Protein AF-Q6D329-F1 (afdb_monomer_lite)

Secondary structure (DSSP, 8-state):
------------EEEEEEEESS---HHHHHHHHHHHHHHHHHH---HHHHHT-HHHHHHHHHHHHHHHHHHH-PPTTSEEEEEEEE-

Radius of gyration: 16.75 Å; chains: 1; bounding box: 58×25×35 Å

pLDDT: mean 88.4, std 15.45, range [42.53, 98.38]

Structure (mmCIF, N/CA/C/O backbone):
data_AF-Q6D329-F1
#
_entry.id   AF-Q6D329-F1
#
loop_
_atom_site.group_PDB
_atom_site.id
_atom_site.type_symbol
_atom_site.label_atom_id
_atom_site.label_alt_id
_atom_site.label_comp_id
_atom_site.label_asym_id
_atom_site.label_entity_id
_atom_site.label_seq_id
_atom_site.pdbx_PDB_ins_code
_atom_site.Cartn_x
_atom_site.Cartn_y
_atom_site.Cartn_z
_atom_site.occupancy
_atom_site.B_iso_or_equiv
_atom_site.auth_seq_id
_atom_site.auth_comp_id
_atom_site.auth_asym_id
_atom_site.auth_atom_id
_atom_site.pdbx_PDB_model_num
ATOM 1 N N . MET A 1 1 ? 46.941 15.489 -19.930 1.00 42.53 1 MET A N 1
ATOM 2 C CA . MET A 1 1 ? 45.527 15.906 -19.817 1.00 42.53 1 MET A CA 1
ATOM 3 C C . MET A 1 1 ? 44.892 15.022 -18.767 1.00 42.53 1 MET A C 1
ATOM 5 O O . MET A 1 1 ? 44.858 13.816 -18.959 1.00 42.53 1 MET A O 1
ATOM 9 N N . VAL A 1 2 ? 44.514 15.595 -17.627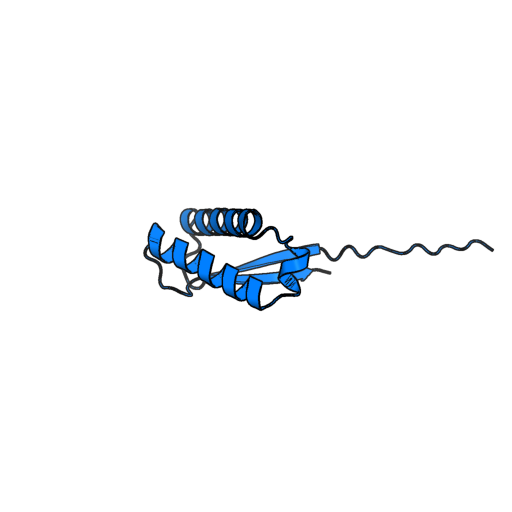 1.00 45.31 2 VAL A N 1
ATOM 10 C CA . VAL A 1 2 ? 43.789 14.873 -16.578 1.00 45.31 2 VAL A CA 1
ATOM 11 C C . VAL A 1 2 ? 42.314 14.951 -16.955 1.00 45.31 2 VAL A C 1
ATOM 13 O O . VAL A 1 2 ? 41.741 16.036 -16.957 1.00 45.31 2 VAL A O 1
ATOM 16 N N . ASN A 1 3 ? 41.733 13.825 -17.363 1.00 48.28 3 ASN A N 1
ATOM 17 C CA . ASN A 1 3 ? 40.324 13.751 -17.725 1.00 48.28 3 ASN A CA 1
ATOM 18 C C . ASN A 1 3 ? 39.519 13.436 -16.459 1.00 48.28 3 ASN A C 1
ATOM 20 O O . ASN A 1 3 ? 39.144 12.291 -16.219 1.00 48.28 3 ASN A O 1
ATOM 24 N N . ASN A 1 4 ? 39.312 14.455 -15.624 1.00 54.06 4 ASN A N 1
ATOM 25 C CA . ASN A 1 4 ? 38.417 14.376 -14.472 1.00 54.06 4 ASN A CA 1
ATOM 26 C C . ASN A 1 4 ? 36.972 14.493 -14.961 1.00 54.06 4 ASN A C 1
ATOM 28 O O . ASN A 1 4 ? 36.316 15.512 -14.767 1.00 54.06 4 ASN A O 1
ATOM 32 N N . ASN A 1 5 ? 36.478 13.440 -15.606 1.00 55.34 5 ASN A N 1
ATOM 33 C CA . ASN A 1 5 ? 35.044 13.225 -15.688 1.00 55.34 5 ASN A CA 1
ATOM 34 C C . ASN A 1 5 ? 34.645 12.522 -14.391 1.00 55.34 5 ASN A C 1
ATOM 36 O O . ASN A 1 5 ? 34.399 11.318 -14.377 1.00 55.34 5 ASN A O 1
ATOM 40 N N . GLU A 1 6 ? 34.626 13.273 -13.288 1.00 54.50 6 GLU A N 1
ATOM 41 C CA . GLU A 1 6 ? 33.797 12.902 -12.147 1.00 54.50 6 GLU A CA 1
ATOM 42 C C . GLU A 1 6 ? 32.353 12.988 -12.636 1.00 54.50 6 GLU A C 1
ATOM 44 O O . GLU A 1 6 ? 31.697 14.028 -12.580 1.00 54.50 6 GLU A O 1
ATOM 49 N N . GLN A 1 7 ? 31.877 11.886 -13.208 1.00 51.91 7 GLN A N 1
ATOM 50 C CA . GLN A 1 7 ? 30.463 11.661 -13.407 1.00 51.91 7 GLN A CA 1
ATOM 51 C C . GLN A 1 7 ? 29.891 11.486 -12.001 1.00 51.91 7 GLN A C 1
ATOM 53 O O . GLN A 1 7 ? 29.838 10.385 -11.460 1.00 51.91 7 GLN A O 1
ATOM 58 N N . SER A 1 8 ? 29.568 12.616 -11.371 1.00 50.75 8 SER A N 1
ATOM 59 C CA . SER A 1 8 ? 28.719 12.667 -10.193 1.00 50.75 8 SER A CA 1
ATOM 60 C C . SER A 1 8 ? 27.442 11.918 -10.558 1.00 50.75 8 SER A C 1
ATOM 62 O O . SER A 1 8 ? 26.587 12.432 -11.281 1.00 50.75 8 SER A O 1
ATOM 64 N N . SER A 1 9 ? 27.352 10.656 -10.142 1.00 48.22 9 SER A N 1
ATOM 65 C CA . SER A 1 9 ? 26.078 9.966 -10.047 1.00 48.22 9 SER A CA 1
ATOM 66 C C . SER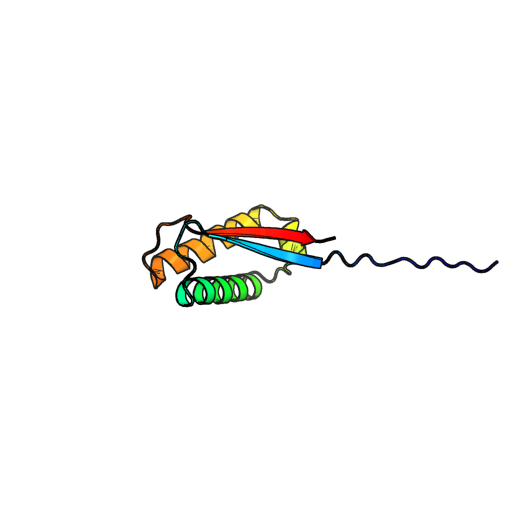 A 1 9 ? 25.298 10.736 -8.994 1.00 48.22 9 SER A C 1
ATOM 68 O O . SER A 1 9 ? 25.435 10.474 -7.801 1.00 48.22 9 SER A O 1
ATOM 70 N N . MET A 1 10 ? 24.533 11.737 -9.426 1.00 50.50 10 MET A N 1
ATOM 71 C CA . MET A 1 10 ? 23.434 12.263 -8.633 1.00 50.50 10 MET A CA 1
ATOM 72 C C . MET A 1 10 ? 22.449 11.110 -8.492 1.00 50.50 10 MET A C 1
ATOM 74 O O . MET A 1 10 ? 21.566 10.916 -9.324 1.00 50.50 10 MET A O 1
ATOM 78 N N . THR A 1 11 ? 22.671 10.268 -7.490 1.00 58.69 11 THR A N 1
ATOM 79 C CA . THR A 1 11 ? 21.723 9.233 -7.118 1.00 58.69 11 THR A CA 1
ATOM 80 C C . THR A 1 11 ? 20.548 9.976 -6.501 1.00 58.69 11 THR A C 1
ATOM 82 O O . THR A 1 11 ? 20.547 10.238 -5.300 1.00 58.69 11 THR A O 1
ATOM 85 N N . ASN A 1 12 ? 19.608 10.420 -7.343 1.00 67.06 12 ASN A N 1
ATOM 86 C CA . ASN A 1 12 ? 18.395 11.094 -6.895 1.00 67.06 12 ASN A CA 1
ATOM 87 C C . ASN A 1 12 ? 17.763 10.220 -5.814 1.00 67.06 12 ASN A C 1
ATOM 89 O O . ASN A 1 12 ? 17.464 9.047 -6.050 1.00 67.06 12 ASN A O 1
ATOM 93 N N . LYS A 1 13 ? 17.608 10.762 -4.608 1.00 81.25 13 LYS A N 1
ATOM 94 C CA . LYS A 1 13 ? 17.103 9.978 -3.487 1.00 81.25 13 LYS A CA 1
ATOM 95 C C . LYS A 1 13 ? 15.602 9.830 -3.665 1.00 81.25 13 LYS A C 1
ATOM 97 O O . LYS A 1 13 ? 14.873 10.808 -3.541 1.00 81.25 13 LYS A O 1
ATOM 102 N N . ILE A 1 14 ? 15.116 8.626 -3.932 1.00 86.56 14 ILE A N 1
ATOM 103 C CA . ILE A 1 14 ? 13.674 8.404 -4.024 1.00 86.56 14 ILE A CA 1
ATOM 104 C C . ILE A 1 14 ? 13.066 8.439 -2.623 1.00 86.56 14 ILE A C 1
ATOM 106 O O . ILE A 1 14 ? 13.634 7.923 -1.660 1.00 86.56 14 ILE A O 1
ATOM 110 N N . SER A 1 15 ? 11.932 9.119 -2.495 1.00 90.19 15 SER A N 1
ATOM 111 C CA . SER A 1 15 ? 11.185 9.229 -1.245 1.00 90.19 15 SER A CA 1
ATOM 112 C C . SER A 1 15 ? 9.722 8.873 -1.484 1.00 90.19 15 SER A C 1
ATOM 114 O O . SER A 1 15 ? 9.109 9.362 -2.433 1.00 90.19 15 SER A O 1
ATOM 116 N N . VAL A 1 16 ? 9.157 8.053 -0.598 1.00 91.56 16 VAL A N 1
ATOM 117 C CA . VAL A 1 16 ? 7.711 7.816 -0.533 1.00 91.56 16 VAL A CA 1
ATOM 118 C C . VAL A 1 16 ? 7.106 8.854 0.405 1.00 91.56 16 VAL A C 1
ATOM 120 O O . VAL A 1 16 ? 7.507 8.975 1.563 1.00 91.56 16 VAL A O 1
ATOM 123 N N . VAL A 1 17 ? 6.156 9.626 -0.105 1.00 93.38 17 VAL A N 1
ATOM 124 C CA . VAL A 1 17 ? 5.440 10.666 0.629 1.00 93.38 17 VAL A CA 1
ATOM 125 C C . VAL A 1 17 ? 4.001 10.224 0.816 1.00 93.38 17 VAL A C 1
ATOM 127 O O . VAL A 1 17 ? 3.293 9.940 -0.147 1.00 93.38 17 VAL A O 1
ATOM 130 N N . VAL A 1 18 ? 3.563 10.218 2.070 1.00 95.81 18 VAL A N 1
ATOM 131 C CA . VAL A 1 18 ? 2.208 9.837 2.459 1.00 95.81 18 VAL A CA 1
ATOM 132 C C . VAL A 1 18 ? 1.482 11.079 2.958 1.00 95.81 18 VAL A C 1
ATOM 134 O O . VAL A 1 18 ? 1.871 11.679 3.959 1.00 95.81 18 VAL A O 1
ATOM 137 N N . SER A 1 19 ? 0.430 11.474 2.251 1.00 96.31 19 SER A N 1
ATOM 138 C CA . SER A 1 19 ? -0.497 12.524 2.671 1.00 96.31 19 SER A CA 1
ATOM 139 C C . SER A 1 19 ? -1.725 11.872 3.293 1.00 96.31 19 SER A C 1
ATOM 141 O O . SER A 1 19 ? -2.382 11.063 2.646 1.00 96.31 19 SER A O 1
ATOM 143 N N . MET A 1 20 ? -2.023 12.202 4.548 1.00 96.06 20 MET A N 1
ATOM 144 C CA . MET A 1 20 ? -3.144 11.623 5.293 1.00 96.06 20 MET A CA 1
ATOM 145 C C . MET A 1 20 ? -4.222 12.686 5.503 1.00 96.06 20 MET A C 1
ATOM 147 O O . MET A 1 20 ? -3.934 13.775 5.999 1.00 96.06 20 MET A O 1
ATOM 151 N N . LEU A 1 21 ? -5.453 12.347 5.136 1.00 95.00 21 LEU A N 1
ATOM 152 C CA . LEU A 1 21 ? -6.678 13.095 5.428 1.00 95.00 21 LEU A CA 1
ATOM 153 C C . LEU A 1 21 ? -7.388 12.557 6.684 1.00 95.00 21 LEU A C 1
ATOM 155 O O . LEU A 1 21 ? -8.366 13.140 7.139 1.00 95.00 21 LEU A O 1
ATOM 159 N N . CYS A 1 22 ? -6.871 11.469 7.260 1.00 94.25 22 CYS A N 1
ATOM 160 C CA . CYS A 1 22 ? -7.282 10.896 8.537 1.00 94.25 22 CYS A CA 1
ATOM 161 C C . CYS A 1 22 ? -6.259 11.180 9.652 1.00 94.25 22 CYS A C 1
ATOM 163 O O . CYS A 1 22 ? -5.155 11.683 9.415 1.00 94.25 22 CYS A O 1
ATOM 165 N N . GLU A 1 23 ? -6.597 10.808 10.889 1.00 96.00 23 GLU A N 1
ATOM 166 C CA . GLU A 1 23 ? -5.651 10.878 12.003 1.00 96.00 23 GLU A CA 1
ATOM 167 C C . GLU A 1 23 ? -4.451 9.943 11.783 1.00 96.00 23 GLU A C 1
ATOM 169 O O . GLU A 1 23 ? -4.589 8.734 11.598 1.00 96.00 23 GLU A O 1
ATOM 174 N N . GLY A 1 24 ? -3.241 10.502 11.867 1.00 93.94 24 GLY A N 1
ATOM 175 C CA . GLY A 1 24 ? -1.976 9.777 11.723 1.00 93.94 24 GLY A CA 1
ATOM 176 C C . GLY A 1 24 ? -1.579 8.962 12.953 1.00 93.94 24 GLY A C 1
ATOM 177 O O . GLY A 1 24 ? -0.458 9.122 13.455 1.00 93.94 24 GLY A O 1
ATOM 178 N N . THR A 1 25 ? -2.491 8.136 13.466 1.00 97.00 25 THR A N 1
ATOM 179 C CA . THR A 1 25 ? -2.245 7.291 14.641 1.00 97.00 25 THR A CA 1
ATOM 180 C C . THR A 1 25 ? -1.119 6.281 14.370 1.00 97.00 25 THR A C 1
ATOM 182 O O . THR A 1 25 ? -0.849 5.947 13.212 1.00 97.00 25 THR A O 1
ATOM 185 N N . PRO A 1 26 ? -0.444 5.751 15.410 1.00 97.81 26 PRO A N 1
ATOM 186 C CA . PRO A 1 26 ? 0.570 4.713 15.223 1.00 97.81 26 PRO A CA 1
ATOM 187 C C . PRO A 1 26 ? 0.050 3.491 14.458 1.00 97.81 26 PRO A C 1
ATOM 189 O O . PRO A 1 26 ? 0.773 2.949 13.629 1.00 97.81 26 PRO A O 1
ATOM 192 N N . LYS A 1 27 ? -1.213 3.103 14.689 1.00 97.38 27 LYS A N 1
ATOM 193 C CA . LYS A 1 27 ? -1.851 1.974 14.004 1.00 97.38 27 LYS A CA 1
ATOM 194 C C . LYS A 1 27 ? -2.018 2.248 12.506 1.00 97.38 27 LYS A C 1
ATOM 196 O O . LYS A 1 27 ? -1.606 1.427 11.703 1.00 97.38 27 LYS A O 1
ATOM 201 N N . VAL A 1 28 ? -2.511 3.435 12.138 1.00 97.56 28 VAL A N 1
ATOM 202 C CA . VAL A 1 28 ? -2.641 3.859 10.730 1.00 97.56 28 VAL A CA 1
ATOM 203 C C . VAL A 1 28 ? -1.288 3.853 10.024 1.00 97.56 28 VAL A C 1
ATOM 205 O O . VAL A 1 28 ? -1.150 3.286 8.947 1.00 97.56 28 VAL A O 1
ATOM 208 N N . LYS A 1 29 ? -0.260 4.438 10.646 1.00 97.56 29 LYS A N 1
ATOM 209 C CA . LYS A 1 29 ? 1.094 4.469 10.071 1.00 97.56 29 LYS A CA 1
ATOM 210 C C . LYS A 1 29 ? 1.675 3.071 9.872 1.00 97.56 29 LYS A C 1
ATOM 212 O O . LYS A 1 29 ? 2.364 2.846 8.884 1.00 97.56 29 LYS A O 1
ATOM 217 N N . HIS A 1 30 ? 1.406 2.162 10.805 1.00 97.94 30 HIS A N 1
ATOM 218 C CA . HIS A 1 30 ? 1.863 0.783 10.719 1.00 97.94 30 HIS A CA 1
ATOM 219 C C . HIS A 1 30 ? 1.194 0.034 9.563 1.00 97.94 30 HIS A C 1
ATOM 221 O O . HIS A 1 30 ? 1.920 -0.471 8.714 1.00 97.94 30 HIS A O 1
ATOM 227 N N . THR A 1 31 ? -0.140 0.071 9.460 1.00 98.00 31 THR A N 1
ATOM 228 C CA . THR A 1 31 ? -0.876 -0.550 8.343 1.00 98.00 31 THR A CA 1
ATOM 229 C C . THR A 1 31 ? -0.436 0.024 6.990 1.00 98.00 31 THR A C 1
ATOM 231 O O . THR A 1 31 ? -0.224 -0.729 6.046 1.00 98.00 31 THR A O 1
ATOM 234 N N . ILE A 1 32 ? -0.203 1.343 6.883 1.00 97.94 32 ILE A N 1
ATOM 235 C CA . ILE A 1 32 ? 0.326 1.953 5.645 1.00 97.94 32 ILE A CA 1
ATOM 236 C C . ILE A 1 32 ? 1.698 1.376 5.280 1.00 97.94 32 ILE A C 1
ATOM 238 O O . ILE A 1 32 ? 1.931 1.062 4.115 1.00 97.94 32 ILE A O 1
ATOM 242 N N . GLN A 1 33 ? 2.609 1.262 6.250 1.00 97.25 33 GLN A N 1
ATOM 243 C CA . GLN A 1 33 ? 3.953 0.737 6.005 1.00 97.25 33 GLN A CA 1
ATOM 244 C C . GLN A 1 33 ? 3.905 -0.738 5.586 1.00 97.25 33 GLN A C 1
ATOM 246 O O . GLN A 1 33 ? 4.537 -1.102 4.600 1.00 97.25 33 GLN A O 1
ATOM 251 N N . GLU A 1 34 ? 3.128 -1.567 6.286 1.00 97.81 34 GLU A N 1
ATOM 252 C CA . GLU A 1 34 ? 2.987 -2.992 5.966 1.00 97.81 34 GLU A CA 1
ATOM 253 C C . GLU A 1 34 ? 2.358 -3.213 4.586 1.00 97.81 34 GLU A C 1
ATOM 255 O O . GLU A 1 34 ? 2.873 -4.005 3.796 1.00 97.81 34 GLU A O 1
ATOM 260 N N . SER A 1 35 ? 1.294 -2.473 4.265 1.00 97.38 35 SER A N 1
ATOM 261 C CA . SER A 1 35 ? 0.620 -2.547 2.965 1.00 97.38 35 SER A CA 1
ATOM 262 C C . SER A 1 35 ? 1.529 -2.073 1.821 1.00 97.38 35 SER A C 1
ATOM 264 O O . SER A 1 35 ? 1.596 -2.699 0.762 1.00 97.38 35 SER A O 1
ATOM 266 N N . LEU A 1 36 ? 2.322 -1.016 2.040 1.00 95.44 36 LEU A N 1
ATOM 267 C CA . LEU A 1 36 ? 3.335 -0.563 1.081 1.00 95.44 36 LEU A CA 1
ATOM 268 C C . LEU A 1 36 ? 4.402 -1.639 0.826 1.00 95.44 36 LEU A C 1
ATOM 270 O O . LEU A 1 36 ? 4.692 -1.951 -0.331 1.00 95.44 36 LEU A O 1
ATOM 274 N N . ASP A 1 37 ? 4.972 -2.206 1.891 1.00 95.31 37 ASP A N 1
ATOM 275 C CA . ASP A 1 37 ? 6.015 -3.231 1.794 1.00 95.31 37 ASP A CA 1
ATOM 276 C C . ASP A 1 37 ? 5.484 -4.489 1.089 1.00 95.31 37 ASP A C 1
ATOM 278 O O . ASP A 1 37 ? 6.159 -5.064 0.228 1.00 9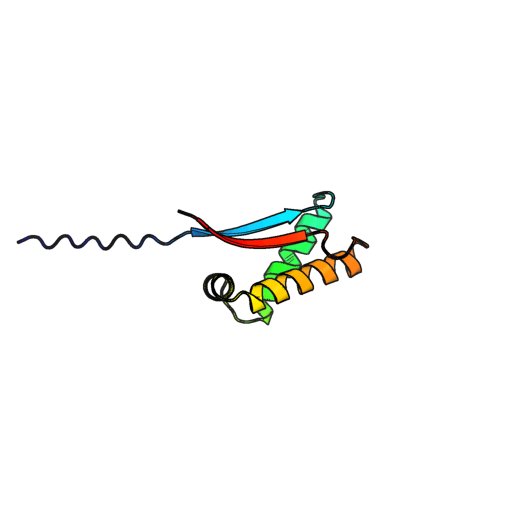5.31 37 ASP A O 1
ATOM 282 N N . MET A 1 38 ? 4.242 -4.879 1.392 1.00 96.62 38 MET A N 1
ATOM 283 C CA . MET A 1 38 ? 3.565 -5.998 0.743 1.00 96.62 38 MET A CA 1
ATOM 284 C C . MET A 1 38 ? 3.324 -5.731 -0.744 1.00 96.62 38 MET A C 1
ATOM 286 O O . MET A 1 38 ? 3.627 -6.593 -1.572 1.00 96.62 38 MET A O 1
ATOM 290 N N . PHE A 1 39 ? 2.838 -4.542 -1.112 1.00 96.38 39 PHE A N 1
ATOM 291 C CA . PHE A 1 39 ? 2.627 -4.175 -2.511 1.00 96.38 39 PHE A CA 1
ATOM 292 C C . PHE A 1 39 ? 3.921 -4.255 -3.319 1.00 96.38 39 PHE A C 1
ATOM 294 O O . PHE A 1 39 ? 3.942 -4.851 -4.397 1.00 96.38 39 PHE A O 1
ATOM 301 N N . ILE A 1 40 ? 5.012 -3.685 -2.801 1.00 92.88 40 ILE A N 1
ATOM 302 C CA . ILE A 1 40 ? 6.318 -3.707 -3.470 1.00 92.88 40 ILE A CA 1
ATOM 303 C C . ILE A 1 40 ? 6.774 -5.159 -3.665 1.00 92.88 40 ILE A C 1
ATOM 305 O O . ILE A 1 40 ? 7.094 -5.555 -4.787 1.00 92.88 40 ILE A O 1
ATOM 309 N N . ALA A 1 41 ? 6.707 -5.980 -2.612 1.00 95.00 41 ALA A N 1
ATOM 310 C CA . ALA A 1 41 ? 7.102 -7.385 -2.672 1.00 95.00 41 ALA A CA 1
ATOM 311 C C . ALA A 1 41 ? 6.269 -8.209 -3.672 1.00 95.00 41 ALA A C 1
ATOM 313 O O . ALA A 1 41 ? 6.823 -9.038 -4.395 1.00 95.00 41 ALA A O 1
ATOM 314 N N . LEU A 1 42 ? 4.952 -7.987 -3.734 1.00 94.81 42 LEU A N 1
ATOM 315 C CA . LEU A 1 42 ? 4.044 -8.722 -4.622 1.00 94.81 42 LEU A CA 1
ATOM 316 C C . LEU A 1 42 ? 4.104 -8.242 -6.072 1.00 94.81 42 LEU A C 1
ATOM 318 O O . LEU A 1 42 ? 3.949 -9.042 -6.994 1.00 94.81 42 LEU A O 1
ATOM 322 N N . SER A 1 43 ? 4.300 -6.942 -6.281 1.00 93.38 43 SER A N 1
ATOM 323 C CA . SER A 1 43 ? 4.331 -6.348 -7.617 1.00 93.38 43 SER A CA 1
ATOM 324 C C . SER A 1 43 ? 5.607 -6.712 -8.384 1.00 93.38 43 SER A C 1
ATOM 326 O O . SER A 1 43 ? 5.588 -6.757 -9.613 1.00 93.38 43 SER A O 1
ATOM 328 N N . GLY A 1 44 ? 6.705 -6.983 -7.668 1.00 92.81 44 GLY A N 1
ATOM 329 C CA . GLY A 1 44 ? 8.020 -7.255 -8.251 1.00 92.81 44 GLY A CA 1
ATOM 330 C C . GLY A 1 44 ? 8.699 -6.023 -8.859 1.00 92.81 44 GLY A C 1
ATOM 331 O O . GLY A 1 44 ? 9.775 -6.160 -9.438 1.00 92.81 44 GLY A O 1
ATOM 332 N N . TYR A 1 45 ? 8.090 -4.841 -8.732 1.00 92.12 45 TYR A N 1
ATOM 333 C CA . TYR A 1 45 ? 8.660 -3.575 -9.180 1.00 92.12 45 TYR A CA 1
ATOM 334 C C . TYR A 1 45 ? 9.496 -2.941 -8.074 1.00 92.12 45 TYR A C 1
ATOM 336 O O . TYR A 1 45 ? 9.122 -2.963 -6.899 1.00 92.12 45 TYR A O 1
ATOM 344 N N . SER A 1 46 ? 10.619 -2.340 -8.460 1.00 88.25 46 SER A N 1
ATOM 345 C CA . SER A 1 46 ? 11.361 -1.461 -7.561 1.00 88.25 46 SER A CA 1
ATOM 346 C C . SER A 1 46 ? 10.625 -0.127 -7.383 1.00 88.25 46 SER A C 1
ATOM 348 O O . SER A 1 46 ? 9.783 0.253 -8.202 1.00 88.25 46 SER A O 1
ATOM 350 N N . VAL A 1 47 ? 10.949 0.617 -6.325 1.00 87.88 47 VAL A N 1
ATOM 351 C CA . VAL A 1 47 ? 10.373 1.954 -6.089 1.00 87.88 47 VAL A CA 1
ATOM 352 C C . VAL A 1 47 ? 10.769 2.908 -7.231 1.00 87.88 47 VAL A C 1
ATOM 354 O O . VAL A 1 47 ? 9.983 3.769 -7.634 1.00 87.88 47 VAL A O 1
ATOM 357 N N . GLU A 1 48 ? 11.959 2.699 -7.796 1.00 87.50 48 GLU A N 1
ATOM 358 C CA . GLU A 1 48 ? 12.500 3.349 -8.990 1.00 87.50 48 GLU A CA 1
ATOM 359 C C . GLU A 1 48 ? 11.664 3.086 -10.251 1.00 87.50 48 GLU A C 1
ATOM 361 O O . GLU A 1 48 ? 11.504 3.989 -11.063 1.00 87.50 48 GLU A O 1
ATOM 366 N N . ASP A 1 49 ? 11.100 1.891 -10.426 1.00 89.19 49 ASP A N 1
ATOM 367 C CA . ASP A 1 49 ? 10.236 1.597 -11.580 1.00 89.19 49 ASP A CA 1
ATOM 368 C C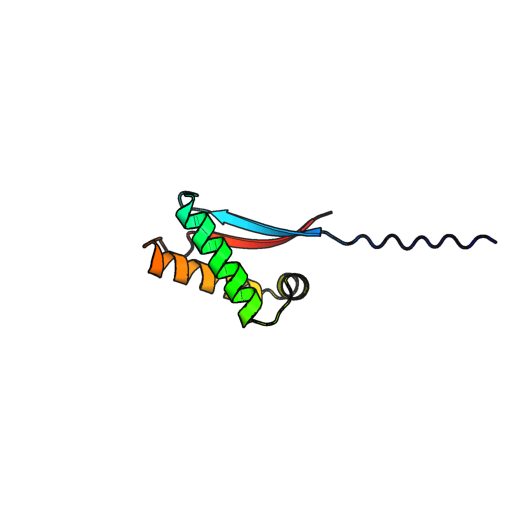 . ASP A 1 49 ? 8.829 2.183 -11.392 1.00 89.19 49 ASP A C 1
ATOM 370 O O . ASP A 1 49 ? 8.140 2.555 -12.345 1.00 89.19 49 ASP A O 1
ATOM 374 N N . MET A 1 50 ? 8.377 2.256 -10.138 1.00 91.25 50 MET A N 1
ATOM 375 C CA . MET A 1 50 ? 7.033 2.716 -9.802 1.00 91.25 50 MET A CA 1
ATOM 376 C C . MET A 1 50 ? 6.846 4.217 -10.032 1.00 91.25 50 MET A C 1
ATOM 378 O O . MET A 1 50 ? 5.777 4.622 -10.487 1.00 91.25 50 MET A O 1
ATOM 382 N N . ILE A 1 51 ? 7.858 5.045 -9.749 1.00 90.25 51 ILE A N 1
ATOM 383 C CA . ILE A 1 51 ? 7.766 6.509 -9.905 1.00 90.25 51 ILE A CA 1
ATOM 384 C C . ILE A 1 51 ? 7.480 6.939 -11.353 1.00 90.25 51 ILE A C 1
ATOM 386 O O . ILE A 1 51 ? 6.754 7.908 -11.574 1.00 90.25 51 ILE A O 1
ATOM 390 N N . GLU A 1 52 ? 7.987 6.202 -12.343 1.00 88.44 52 GLU A N 1
ATOM 391 C CA . GLU A 1 52 ? 7.741 6.483 -13.763 1.00 88.44 52 GLU A CA 1
ATOM 392 C C . GLU A 1 52 ? 6.395 5.918 -14.256 1.00 88.44 52 GLU A C 1
ATOM 394 O O . GLU A 1 52 ? 5.924 6.258 -15.345 1.00 88.44 52 GLU A O 1
ATOM 399 N N . ASN A 1 53 ? 5.732 5.082 -13.451 1.00 92.56 53 ASN A N 1
ATOM 400 C CA . ASN A 1 53 ? 4.525 4.366 -13.835 1.00 92.56 53 ASN A CA 1
ATOM 401 C C . ASN A 1 53 ? 3.315 4.773 -12.987 1.00 92.56 53 ASN A C 1
ATOM 403 O O . ASN A 1 53 ? 2.976 4.156 -11.975 1.00 92.56 53 ASN A O 1
ATOM 407 N N . LYS A 1 54 ? 2.570 5.761 -13.489 1.00 92.38 54 LYS A N 1
ATOM 408 C CA . LYS A 1 54 ? 1.339 6.247 -12.851 1.00 92.38 54 LYS A CA 1
ATOM 409 C C . LYS A 1 54 ? 0.329 5.134 -12.537 1.00 92.38 54 LYS A C 1
ATOM 411 O O . LYS A 1 54 ? -0.311 5.184 -11.494 1.00 92.38 54 LYS A O 1
ATOM 416 N N . SER A 1 55 ? 0.202 4.116 -13.392 1.00 94.62 55 SER A N 1
ATOM 417 C CA . SER A 1 55 ? -0.753 3.026 -13.149 1.00 94.62 55 SER A CA 1
ATOM 418 C C . SER A 1 55 ? -0.380 2.166 -11.935 1.00 94.62 55 SER A C 1
ATOM 420 O O . SER A 1 55 ? -1.272 1.697 -11.227 1.00 94.62 55 SER A O 1
ATOM 422 N N . LEU A 1 56 ? 0.920 2.010 -11.653 1.00 95.31 56 LEU A N 1
ATOM 423 C CA . LEU A 1 56 ? 1.403 1.332 -10.449 1.00 95.31 56 LEU A CA 1
ATOM 424 C C . LEU A 1 56 ? 1.170 2.185 -9.203 1.00 95.31 56 LEU A C 1
ATOM 426 O O . LEU A 1 56 ? 0.747 1.648 -8.184 1.00 95.31 56 LEU A O 1
ATOM 430 N N . ILE A 1 57 ? 1.358 3.504 -9.291 1.00 95.25 57 ILE A N 1
ATOM 431 C CA . ILE A 1 57 ? 1.037 4.424 -8.189 1.00 95.25 57 ILE A CA 1
ATOM 432 C C . ILE A 1 57 ? -0.464 4.420 -7.878 1.00 95.25 57 ILE A C 1
ATOM 434 O O . ILE A 1 57 ? -0.850 4.351 -6.711 1.00 95.25 57 ILE A O 1
ATOM 438 N N . ASP A 1 58 ? -1.322 4.436 -8.899 1.00 96.12 58 ASP A N 1
ATOM 439 C CA . ASP A 1 58 ? -2.777 4.358 -8.725 1.00 96.12 58 ASP A CA 1
ATOM 440 C C . ASP A 1 58 ? -3.192 3.007 -8.103 1.00 96.12 58 ASP A C 1
ATOM 442 O O . ASP A 1 58 ? -4.084 2.947 -7.253 1.00 96.12 58 ASP A O 1
ATOM 446 N N . ALA A 1 59 ? -2.530 1.910 -8.492 1.00 97.06 59 ALA A N 1
ATOM 447 C CA . ALA A 1 59 ? -2.753 0.589 -7.907 1.00 97.06 59 ALA A CA 1
ATOM 448 C C . ALA A 1 59 ? -2.287 0.504 -6.445 1.00 97.06 59 ALA A C 1
ATOM 450 O O . ALA A 1 59 ? -3.022 -0.043 -5.624 1.00 97.06 59 ALA A O 1
ATOM 451 N N . LEU A 1 60 ? -1.128 1.083 -6.116 1.00 97.06 60 LEU A N 1
ATOM 452 C CA . LEU A 1 60 ? -0.622 1.190 -4.747 1.00 97.06 60 LEU A CA 1
ATOM 453 C C . LEU A 1 60 ? -1.599 1.974 -3.866 1.00 97.06 60 LEU A C 1
ATOM 455 O O . LEU A 1 60 ? -1.982 1.504 -2.799 1.00 97.06 60 LEU A O 1
ATOM 459 N N . ASN A 1 61 ? -2.051 3.143 -4.330 1.00 97.88 61 ASN A N 1
ATOM 460 C CA . ASN A 1 61 ? -3.024 3.957 -3.602 1.00 97.88 61 ASN A CA 1
ATOM 461 C C . ASN A 1 61 ? -4.315 3.183 -3.327 1.00 97.88 61 ASN A C 1
ATOM 463 O O . ASN A 1 61 ? -4.825 3.222 -2.209 1.00 97.88 61 ASN A O 1
ATOM 4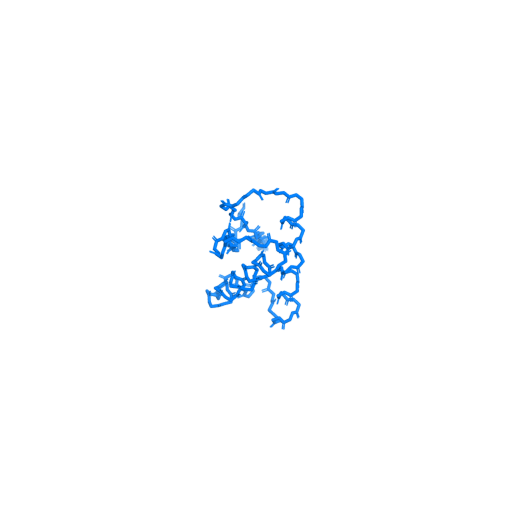67 N N . ARG A 1 62 ? -4.833 2.455 -4.323 1.00 98.06 62 ARG A N 1
ATOM 468 C CA . ARG A 1 62 ? -6.020 1.613 -4.143 1.00 98.06 62 ARG A CA 1
ATOM 469 C C . ARG A 1 62 ? -5.779 0.491 -3.134 1.00 98.06 62 ARG A C 1
ATOM 471 O O . ARG A 1 62 ? -6.648 0.250 -2.308 1.00 98.06 62 ARG A O 1
ATOM 478 N N . HIS A 1 63 ? -4.632 -0.183 -3.205 1.00 97.81 63 HIS A N 1
ATOM 479 C CA . HIS A 1 63 ? -4.297 -1.275 -2.292 1.00 97.81 63 HIS A CA 1
ATOM 480 C C . HIS A 1 63 ? -4.250 -0.796 -0.840 1.00 97.81 63 HIS A C 1
ATOM 482 O O . HIS A 1 63 ? -5.019 -1.288 -0.023 1.00 97.81 63 HIS A O 1
ATOM 488 N N . VAL A 1 64 ? -3.461 0.243 -0.558 1.00 98.0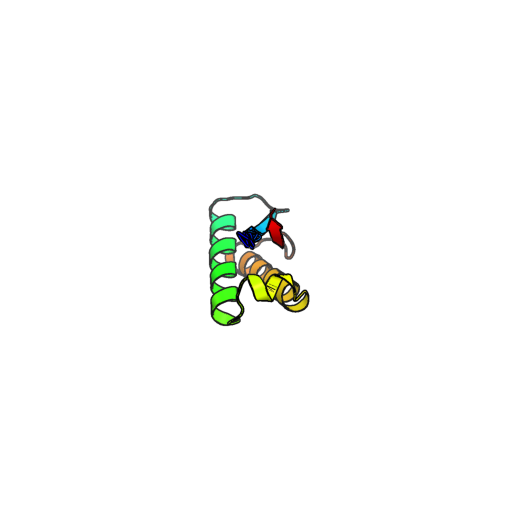6 64 VAL A N 1
ATOM 489 C CA . VAL A 1 64 ? -3.329 0.766 0.807 1.00 98.06 64 VAL A CA 1
ATOM 490 C C . VAL A 1 64 ? -4.660 1.290 1.343 1.00 98.06 64 VAL A C 1
ATOM 492 O O . VAL A 1 64 ? -4.995 1.044 2.496 1.00 98.06 64 VAL A O 1
ATOM 495 N N . ASN A 1 65 ? -5.454 1.992 0.528 1.00 98.38 65 ASN A N 1
ATOM 496 C CA . ASN A 1 65 ? -6.755 2.474 1.000 1.00 98.38 65 ASN A CA 1
ATOM 497 C C . ASN A 1 65 ? -7.753 1.339 1.258 1.00 98.38 65 ASN A C 1
ATOM 499 O O . ASN A 1 65 ? -8.564 1.485 2.164 1.00 98.38 65 ASN A O 1
ATOM 503 N N . ASN A 1 66 ? -7.699 0.231 0.514 1.00 98.31 66 ASN A N 1
ATOM 504 C CA . ASN A 1 66 ? -8.537 -0.932 0.809 1.00 98.31 66 ASN A CA 1
ATOM 505 C C . ASN A 1 66 ? -8.158 -1.558 2.155 1.00 98.31 66 ASN A C 1
ATOM 507 O O . ASN A 1 66 ? -9.041 -1.773 2.975 1.00 98.31 66 ASN A O 1
ATOM 511 N N . ASP A 1 67 ? -6.867 -1.760 2.423 1.00 98.12 67 ASP A N 1
ATOM 512 C CA . ASP A 1 67 ? -6.420 -2.337 3.698 1.00 98.12 67 ASP A CA 1
ATOM 513 C C . ASP A 1 67 ? -6.803 -1.432 4.881 1.00 98.12 67 ASP A C 1
ATOM 515 O O . ASP A 1 67 ? -7.251 -1.898 5.924 1.00 98.12 67 ASP A O 1
ATOM 519 N N . LEU A 1 68 ? -6.712 -0.110 4.712 1.00 98.12 68 LEU A N 1
ATOM 520 C CA . LEU A 1 68 ? -7.141 0.849 5.734 1.00 98.12 68 LEU A CA 1
ATOM 521 C C . LEU A 1 68 ? -8.656 0.837 5.980 1.00 98.12 68 LEU A C 1
ATOM 523 O O . LEU A 1 68 ? -9.083 1.013 7.122 1.00 98.12 68 LEU A O 1
ATOM 527 N N . VAL A 1 69 ? -9.464 0.639 4.937 1.00 98.19 69 VAL A N 1
ATOM 528 C CA . VAL A 1 69 ? -10.914 0.438 5.079 1.00 98.19 69 VAL A CA 1
ATOM 529 C C . VAL A 1 69 ? -11.174 -0.863 5.839 1.00 98.19 69 VAL A C 1
ATOM 531 O O . VAL A 1 69 ? -11.877 -0.856 6.846 1.00 98.19 69 VAL A O 1
ATOM 534 N N . ASP A 1 70 ? -10.563 -1.962 5.402 1.00 97.75 70 ASP A N 1
ATOM 535 C CA . ASP A 1 70 ? -10.854 -3.304 5.907 1.00 97.75 70 ASP A CA 1
ATOM 536 C C . ASP A 1 70 ? -10.350 -3.522 7.345 1.00 97.75 70 ASP A C 1
ATOM 538 O O . ASP A 1 70 ? -11.022 -4.160 8.158 1.00 97.75 70 ASP A O 1
ATOM 542 N N . GLU A 1 71 ? -9.178 -2.985 7.693 1.00 97.00 71 GLU A N 1
ATOM 543 C CA . GLU A 1 71 ? -8.553 -3.207 9.000 1.00 97.00 71 GLU A CA 1
ATOM 544 C C . GLU A 1 71 ? -8.932 -2.163 10.053 1.00 97.00 71 GLU A C 1
ATOM 546 O O . GLU A 1 71 ? -8.910 -2.451 11.260 1.00 97.00 71 GLU A O 1
ATOM 551 N N . LEU A 1 72 ? -9.207 -0.928 9.618 1.00 97.06 72 LEU A N 1
ATOM 552 C CA . LEU A 1 72 ? -9.330 0.235 10.499 1.00 97.06 72 LEU A CA 1
ATOM 553 C C . LEU A 1 72 ? -10.655 0.992 10.353 1.00 97.06 72 LEU A C 1
ATOM 555 O O . LEU A 1 72 ? -10.843 1.956 11.096 1.00 97.06 72 LEU A O 1
ATOM 559 N N . ASP A 1 73 ? -11.552 0.565 9.456 1.00 97.31 73 ASP A N 1
ATOM 560 C CA . ASP A 1 73 ? -12.843 1.218 9.182 1.00 97.31 73 ASP A CA 1
ATOM 561 C C . ASP A 1 73 ? -12.681 2.702 8.791 1.00 97.31 73 ASP A C 1
ATOM 563 O O . ASP A 1 73 ? -13.474 3.571 9.157 1.00 97.31 73 ASP A O 1
ATOM 567 N N . LEU A 1 74 ? -11.590 3.020 8.083 1.00 97.62 74 LEU A N 1
ATOM 568 C CA . LEU A 1 74 ? -11.347 4.364 7.560 1.00 97.62 74 LEU A CA 1
ATOM 569 C C . LEU A 1 74 ? -12.101 4.598 6.250 1.00 97.62 74 LEU A C 1
ATOM 571 O O . LEU A 1 74 ? -12.364 3.675 5.486 1.00 97.62 74 LEU A O 1
ATOM 575 N N . GLU A 1 75 ? -12.397 5.862 5.946 1.00 97.75 75 GLU A N 1
ATOM 576 C CA . GLU A 1 75 ? -12.983 6.231 4.658 1.00 97.75 75 GLU A CA 1
ATOM 577 C C . GLU A 1 75 ? -11.983 5.978 3.518 1.00 97.75 75 GLU A C 1
ATOM 579 O O . GLU A 1 75 ? -10.815 6.378 3.593 1.00 97.75 75 GLU A O 1
ATOM 584 N N . TYR A 1 76 ? -12.438 5.344 2.435 1.00 97.69 76 TYR A N 1
ATOM 585 C CA . TYR A 1 76 ? -11.607 5.130 1.253 1.00 97.69 76 TYR A CA 1
ATOM 586 C C . TYR A 1 76 ? -11.125 6.470 0.676 1.00 97.69 76 TYR A C 1
ATOM 588 O O . TYR A 1 76 ? -11.917 7.374 0.422 1.00 97.69 76 TYR A O 1
ATOM 596 N N . GLY A 1 77 ? -9.822 6.584 0.416 1.00 96.62 77 GLY A N 1
ATOM 597 C CA . GLY A 1 77 ? -9.200 7.832 -0.031 1.00 96.62 77 GLY A CA 1
ATOM 598 C C . GLY A 1 77 ? -8.682 8.705 1.115 1.00 96.62 77 GLY A C 1
ATOM 599 O O . GLY A 1 77 ? -8.199 9.808 0.865 1.00 96.62 77 GLY A O 1
ATOM 600 N N . SER A 1 78 ? -8.720 8.210 2.358 1.00 96.50 78 SER A N 1
ATOM 601 C CA . SER A 1 78 ? -8.110 8.869 3.521 1.00 96.50 78 SER A CA 1
ATOM 602 C C . SER A 1 78 ? -6.593 9.030 3.408 1.00 96.50 78 SER A C 1
ATOM 604 O O . SER A 1 78 ? -6.005 9.823 4.145 1.00 96.50 78 SER A O 1
ATOM 606 N N . VAL A 1 79 ? -5.938 8.288 2.513 1.00 97.50 79 VAL A N 1
ATOM 607 C CA . VAL A 1 79 ? -4.489 8.344 2.314 1.00 97.50 79 VAL A CA 1
ATOM 608 C C . VAL A 1 79 ? -4.156 8.480 0.834 1.00 97.50 79 VAL A C 1
ATOM 610 O O . VAL A 1 79 ? -4.713 7.785 -0.009 1.00 97.50 79 VAL A O 1
ATOM 613 N N . ILE A 1 80 ? -3.204 9.359 0.522 1.00 96.75 80 ILE A N 1
ATOM 614 C CA . ILE A 1 80 ? -2.628 9.516 -0.814 1.00 96.75 80 ILE A CA 1
ATOM 615 C C . ILE A 1 80 ? -1.122 9.284 -0.717 1.00 96.75 80 ILE A C 1
ATOM 617 O O . ILE A 1 80 ? -0.418 9.988 0.010 1.00 96.75 80 ILE A O 1
ATOM 621 N N . ILE A 1 81 ? -0.626 8.315 -1.477 1.00 95.88 81 ILE A N 1
ATOM 622 C CA . ILE A 1 81 ? 0.787 7.964 -1.573 1.00 95.88 81 ILE A CA 1
ATOM 623 C C . ILE A 1 81 ? 1.346 8.495 -2.886 1.00 95.88 81 ILE A C 1
ATOM 625 O O . ILE A 1 81 ? 0.806 8.234 -3.960 1.00 95.88 81 ILE A O 1
ATOM 629 N N . ASN A 1 82 ? 2.461 9.210 -2.789 1.00 92.75 82 ASN A N 1
ATOM 630 C CA . ASN A 1 82 ? 3.242 9.678 -3.922 1.00 92.75 82 ASN A CA 1
ATOM 631 C C . ASN A 1 82 ? 4.685 9.202 -3.777 1.00 92.75 82 ASN A C 1
ATOM 633 O O . ASN A 1 82 ? 5.218 9.139 -2.672 1.00 92.75 82 ASN A O 1
ATOM 637 N N . ILE A 1 83 ? 5.335 8.919 -4.899 1.00 91.81 83 ILE A N 1
ATOM 638 C CA . ILE A 1 83 ? 6.765 8.614 -4.948 1.00 91.81 83 ILE A CA 1
ATOM 639 C C . ILE A 1 83 ? 7.425 9.764 -5.696 1.00 91.81 83 ILE A C 1
ATOM 641 O O . ILE A 1 83 ? 6.974 10.133 -6.779 1.00 91.81 83 ILE A O 1
ATOM 645 N N . ILE A 1 84 ? 8.441 10.377 -5.094 1.00 89.06 84 ILE A N 1
ATOM 646 C CA . ILE A 1 84 ? 9.109 11.555 -5.652 1.00 89.06 84 ILE A CA 1
ATOM 647 C C . ILE A 1 84 ? 10.623 11.367 -5.685 1.00 89.06 84 ILE A C 1
ATOM 649 O O . ILE A 1 84 ? 11.204 10.726 -4.805 1.00 89.06 84 ILE A O 1
ATOM 653 N N . TYR A 1 85 ? 11.266 11.975 -6.680 1.00 86.56 85 TYR A N 1
ATOM 654 C CA . TYR A 1 85 ? 12.707 12.196 -6.659 1.00 86.56 85 TYR A CA 1
ATOM 655 C C . TYR A 1 85 ? 13.014 13.352 -5.711 1.00 86.56 85 TYR A C 1
ATOM 657 O O . TYR A 1 85 ? 12.416 14.423 -5.813 1.00 86.56 85 TYR A O 1
ATOM 665 N N . ASN A 1 86 ? 13.953 13.131 -4.801 1.00 80.25 86 ASN A N 1
ATOM 666 C CA . ASN A 1 86 ? 14.485 14.150 -3.915 1.00 80.25 86 ASN A CA 1
ATOM 667 C C . ASN A 1 86 ? 15.900 14.512 -4.390 1.00 80.25 86 ASN A C 1
ATOM 669 O O . ASN A 1 86 ? 16.721 13.616 -4.623 1.00 80.25 86 ASN A O 1
ATOM 673 N N . ASN A 1 87 ? 16.149 15.813 -4.549 1.00 63.31 87 ASN A N 1
ATOM 674 C CA . ASN A 1 87 ? 17.455 16.382 -4.896 1.00 63.31 87 ASN A CA 1
ATOM 675 C C . ASN A 1 87 ? 18.259 16.730 -3.643 1.00 63.31 87 ASN A C 1
ATOM 677 O O . ASN A 1 87 ? 17.638 17.181 -2.654 1.00 63.31 87 ASN A O 1
#

Sequence (87 aa):
MVNNNEQSSMTNKISVVVSMLCEGTPKVKHTIQESLDMFIALSGYSVEDMIENKSLIDALNRHVNNDLVDELDLEYGSVIINIIYNN

Foldseek 3Di:
DPPPPPVPPPVQDKDKDKDFQDDPDPVLVVLLVVQLVVLCVVVVDDLVRQQVPPVSQVVSLQRSQVSCCVVPVDDRPRMHIHMDGHD

Organism: Pectobacterium atrosepticum (strain SCRI 1043 / ATCC BAA-672) (NCBI:txid218491)